Protein AF-A0A958ZQ72-F1 (afdb_monomer_lite)

Foldseek 3Di:
DVVVVVVLLVCLVVVNQDDPDPVSVVSVVVVVVVPPDPPPPPPPVNVVVVVVVVVVVVVVVVVVVVVVVVVVVVVVVVVVVVVCCVVVVDDPDCVVVVVCVVVVVVVVVVVVVVVVVVVCVVVVDPPPPPPPPD

pLDDT: mean 74.61, std 11.73, range [43.69, 95.19]

Secondary structure (DSSP, 8-state):
-HHHHHHHHHHHHTT----S-HHHHHHHHHHHHHHS-------HHHHHHHHHHHHHHHHHHHHHHHHHHHHHHHHHHHHHHHHHHHHHT----THHHHHHHHTHHHHHHHHHHHHHHHHHHHHHS----SSS--

Radius of gyration: 37.52 Å; chains: 1; bounding box: 89×20×85 Å

Structure (mmCIF, N/CA/C/O backbone):
data_AF-A0A958ZQ72-F1
#
_entry.id   AF-A0A958ZQ72-F1
#
loop_
_atom_site.group_PDB
_atom_site.id
_atom_site.type_symbol
_atom_site.label_atom_id
_atom_site.label_alt_id
_atom_site.label_comp_id
_atom_site.label_asym_id
_atom_site.label_entity_id
_atom_site.label_seq_id
_atom_site.pdbx_PDB_ins_code
_atom_site.Cartn_x
_atom_site.Cartn_y
_atom_site.Cartn_z
_atom_site.occupancy
_atom_site.B_iso_or_equiv
_atom_site.auth_seq_id
_atom_site.a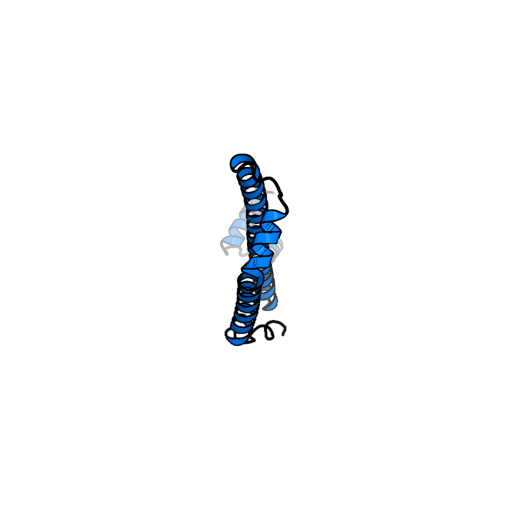uth_comp_id
_atom_site.auth_asym_id
_atom_site.auth_atom_id
_atom_site.pdbx_PDB_model_num
ATOM 1 N N . MET A 1 1 ? 53.847 -1.003 -30.268 1.00 56.22 1 MET A N 1
ATOM 2 C CA . MET A 1 1 ? 52.672 -1.838 -30.603 1.00 56.22 1 MET A CA 1
ATOM 3 C C . MET A 1 1 ? 51.386 -1.144 -30.170 1.00 56.22 1 MET A C 1
ATOM 5 O O . MET A 1 1 ? 50.641 -0.796 -31.064 1.00 56.22 1 MET A O 1
ATOM 9 N N . ARG A 1 2 ? 51.174 -0.799 -28.885 1.00 59.06 2 ARG A N 1
ATOM 10 C CA . ARG A 1 2 ? 49.992 -0.005 -28.457 1.00 59.06 2 ARG A CA 1
ATOM 11 C C . ARG A 1 2 ? 49.804 1.317 -29.213 1.00 59.06 2 ARG A C 1
ATOM 13 O O . ARG A 1 2 ? 48.702 1.596 -29.657 1.00 59.06 2 ARG A O 1
ATOM 20 N N . ASP A 1 3 ? 50.885 2.063 -29.424 1.00 69.50 3 ASP A N 1
ATOM 21 C CA . ASP A 1 3 ? 50.798 3.381 -30.073 1.00 69.50 3 ASP A CA 1
ATOM 22 C C . ASP A 1 3 ? 50.375 3.305 -31.554 1.00 69.50 3 ASP A C 1
ATOM 24 O O . ASP A 1 3 ? 49.755 4.228 -32.065 1.00 69.50 3 ASP A O 1
ATOM 28 N N . GLN A 1 4 ? 50.668 2.189 -32.237 1.00 73.12 4 GLN A N 1
ATOM 29 C CA . GLN A 1 4 ? 50.266 1.982 -33.635 1.00 73.12 4 GLN A CA 1
ATOM 30 C C . GLN A 1 4 ? 48.789 1.598 -33.755 1.00 73.12 4 GLN A C 1
ATOM 32 O O . GLN A 1 4 ? 48.117 2.057 -34.675 1.00 73.12 4 GLN A O 1
ATOM 37 N N . ASP A 1 5 ? 48.273 0.794 -32.824 1.00 69.31 5 ASP A N 1
ATOM 38 C CA . ASP A 1 5 ? 46.864 0.391 -32.823 1.00 69.31 5 ASP A CA 1
ATOM 39 C C . ASP A 1 5 ? 45.943 1.584 -32.516 1.00 69.31 5 ASP A C 1
ATOM 41 O O . ASP A 1 5 ? 44.889 1.728 -33.135 1.00 69.31 5 ASP A O 1
ATOM 45 N N . GLU A 1 6 ? 46.361 2.474 -31.607 1.00 74.56 6 GLU A N 1
ATOM 46 C CA . GLU A 1 6 ? 45.642 3.718 -31.297 1.00 74.56 6 GLU A CA 1
ATOM 47 C C . GLU A 1 6 ? 45.644 4.695 -32.485 1.00 74.56 6 GLU A C 1
ATOM 49 O O . GLU A 1 6 ? 44.628 5.331 -32.773 1.00 74.56 6 GLU A O 1
ATOM 54 N N . GLU A 1 7 ? 46.756 4.791 -33.219 1.00 75.25 7 GLU A N 1
ATOM 55 C CA . GLU A 1 7 ? 46.851 5.625 -34.421 1.00 75.25 7 GLU A CA 1
ATOM 56 C C . GLU A 1 7 ? 45.972 5.079 -35.560 1.00 75.25 7 GLU A C 1
ATOM 58 O O . GLU A 1 7 ? 45.240 5.840 -36.198 1.00 75.25 7 GLU A O 1
ATOM 63 N N . LEU A 1 8 ? 45.955 3.756 -35.761 1.00 71.81 8 LEU A N 1
ATOM 64 C CA . LEU A 1 8 ? 45.065 3.089 -36.718 1.00 71.81 8 LEU A CA 1
ATOM 65 C C . LEU A 1 8 ? 43.588 3.259 -36.346 1.00 71.81 8 LEU A C 1
ATOM 67 O O . LEU A 1 8 ? 42.762 3.513 -37.222 1.00 71.81 8 LEU A O 1
ATOM 71 N N . GLN A 1 9 ? 43.248 3.177 -35.061 1.00 71.75 9 GLN A N 1
ATOM 72 C CA . GLN A 1 9 ? 41.887 3.415 -34.591 1.00 71.75 9 GLN A CA 1
ATOM 73 C C . GLN A 1 9 ? 41.452 4.867 -34.831 1.00 71.75 9 GLN A C 1
ATOM 75 O O . GLN A 1 9 ? 40.377 5.105 -35.383 1.00 71.75 9 GLN A O 1
ATOM 80 N N . ARG A 1 10 ? 42.304 5.843 -34.500 1.00 77.44 10 ARG A N 1
ATOM 81 C CA . ARG A 1 10 ? 42.018 7.269 -34.712 1.00 77.44 10 ARG A CA 1
ATOM 82 C C . ARG A 1 10 ? 41.808 7.603 -36.192 1.00 77.44 10 ARG A C 1
ATOM 84 O O . ARG A 1 10 ? 40.931 8.394 -36.532 1.00 77.44 10 ARG A O 1
ATOM 91 N N . LEU A 1 11 ? 42.599 6.995 -37.075 1.00 73.38 11 LEU A N 1
ATOM 92 C CA . LEU A 1 11 ? 42.476 7.161 -38.524 1.00 73.38 11 LEU A CA 1
ATOM 93 C C . LEU A 1 11 ? 41.220 6.467 -39.091 1.00 73.38 11 LEU A C 1
ATOM 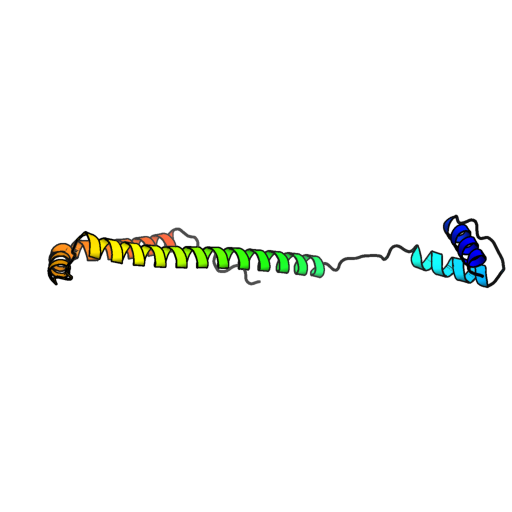95 O O . LEU A 1 11 ? 40.648 6.960 -40.067 1.00 73.38 11 LEU A O 1
ATOM 99 N N . ALA A 1 12 ? 40.772 5.357 -38.486 1.00 71.25 12 ALA A N 1
ATOM 100 C CA . ALA A 1 12 ? 39.513 4.690 -38.836 1.00 71.25 12 ALA A CA 1
ATOM 101 C C . ALA A 1 12 ? 38.305 5.558 -38.452 1.00 71.25 12 ALA A C 1
ATOM 103 O O . ALA A 1 12 ? 37.415 5.768 -39.273 1.00 71.25 12 ALA A O 1
ATOM 104 N N . GLU A 1 13 ? 38.322 6.122 -37.241 1.00 71.88 13 GLU A N 1
ATOM 105 C CA . GLU A 1 13 ? 37.281 7.018 -36.719 1.00 71.88 13 GLU A CA 1
ATOM 106 C C . GLU A 1 13 ? 37.172 8.328 -37.518 1.00 71.88 13 GLU A C 1
ATOM 108 O O . GLU A 1 13 ? 36.072 8.840 -37.720 1.00 71.88 13 GLU A O 1
ATOM 113 N N . ALA A 1 14 ? 38.295 8.851 -38.022 1.00 75.81 14 ALA A N 1
ATOM 114 C CA . ALA A 1 14 ? 38.334 10.050 -38.863 1.00 75.81 14 ALA A CA 1
ATOM 115 C C . ALA A 1 14 ? 37.924 9.803 -40.333 1.00 75.81 14 ALA A C 1
ATOM 117 O O . ALA A 1 14 ? 37.803 10.756 -41.102 1.00 75.81 14 ALA A O 1
ATOM 118 N N . GLY A 1 15 ? 37.727 8.546 -40.753 1.00 66.19 15 GLY A N 1
ATOM 119 C CA . GLY A 1 15 ? 37.391 8.190 -42.140 1.00 66.19 15 GLY A CA 1
ATOM 120 C C . GLY A 1 15 ? 38.538 8.373 -43.147 1.00 66.19 15 GLY A C 1
ATOM 121 O O . GLY A 1 15 ? 38.322 8.306 -44.359 1.00 66.19 15 GLY A O 1
ATOM 122 N N . GLU A 1 16 ? 39.765 8.593 -42.669 1.00 70.50 16 GLU A N 1
ATOM 123 C CA . GLU A 1 16 ? 40.949 8.868 -43.499 1.00 70.50 16 GLU A CA 1
ATOM 124 C C . GLU A 1 16 ? 41.773 7.608 -43.810 1.00 70.50 16 GLU A C 1
ATOM 126 O O . GLU A 1 16 ? 42.748 7.653 -44.566 1.00 70.50 16 GLU A O 1
ATOM 131 N N . LEU A 1 17 ? 41.362 6.456 -43.274 1.00 68.88 17 LEU A N 1
ATOM 132 C CA . LEU A 1 17 ? 42.059 5.185 -43.429 1.00 68.88 17 LEU A CA 1
ATOM 133 C C . LEU A 1 17 ? 41.918 4.640 -44.865 1.00 68.88 17 LEU A C 1
ATOM 135 O O . LEU A 1 17 ? 41.007 3.883 -45.196 1.00 68.88 17 LEU A O 1
ATOM 139 N N . LYS A 1 18 ? 42.844 5.022 -45.751 1.00 63.91 18 LYS A N 1
ATOM 140 C CA . LYS A 1 18 ? 42.945 4.514 -47.130 1.00 63.91 18 LYS A CA 1
ATOM 141 C C . LYS A 1 18 ? 44.190 3.649 -47.280 1.00 63.91 18 LYS A C 1
ATOM 143 O O . LYS A 1 18 ? 45.309 4.146 -47.220 1.00 63.91 18 LYS A O 1
ATOM 148 N N . GLY A 1 19 ? 44.020 2.347 -47.514 1.00 58.19 19 GLY A N 1
ATOM 149 C CA . GLY A 1 19 ? 45.168 1.471 -47.750 1.00 58.19 19 GLY A CA 1
ATOM 150 C C . GLY A 1 19 ? 44.821 0.047 -48.178 1.00 58.19 19 GLY A C 1
ATOM 151 O O . GLY A 1 19 ? 43.856 -0.546 -47.709 1.00 58.19 19 GLY A O 1
ATOM 152 N N . SER A 1 20 ? 45.658 -0.509 -49.060 1.00 59.12 20 SER A N 1
ATOM 153 C CA . SER A 1 20 ? 45.579 -1.884 -49.588 1.00 59.12 20 SER A CA 1
ATOM 154 C C . SER A 1 20 ? 46.030 -2.962 -48.578 1.00 59.12 20 SER A C 1
ATOM 156 O O . SER A 1 20 ? 45.905 -4.156 -48.856 1.00 59.12 20 SER A O 1
ATOM 158 N N . ASN A 1 21 ? 46.538 -2.548 -47.408 1.00 74.44 21 ASN A N 1
ATOM 159 C CA . ASN A 1 21 ? 47.082 -3.417 -46.362 1.00 74.44 21 ASN A CA 1
ATOM 160 C C . ASN A 1 21 ? 45.963 -4.259 -45.693 1.00 74.44 21 ASN A C 1
ATOM 162 O O . ASN A 1 21 ? 44.914 -3.694 -45.367 1.00 74.44 21 ASN A O 1
ATOM 166 N N . PRO A 1 22 ? 46.124 -5.585 -45.506 1.00 75.00 22 PRO A N 1
ATOM 167 C CA . PRO A 1 22 ? 45.141 -6.449 -44.838 1.00 75.00 22 PRO A CA 1
ATOM 168 C C . PRO A 1 22 ? 44.646 -5.944 -43.475 1.00 75.00 22 PRO A C 1
ATOM 170 O O . PRO A 1 22 ? 43.442 -6.022 -43.224 1.00 75.00 22 PRO A O 1
ATOM 173 N N . ASP A 1 23 ? 45.518 -5.368 -42.647 1.00 72.75 23 ASP A N 1
ATOM 174 C CA . ASP A 1 23 ? 45.146 -4.901 -41.301 1.00 72.75 23 ASP A CA 1
ATOM 175 C C . ASP A 1 23 ? 44.181 -3.711 -41.361 1.00 72.75 23 ASP A C 1
ATOM 177 O O . ASP A 1 23 ? 43.142 -3.696 -40.703 1.00 72.75 23 ASP A O 1
ATOM 181 N N . ASN A 1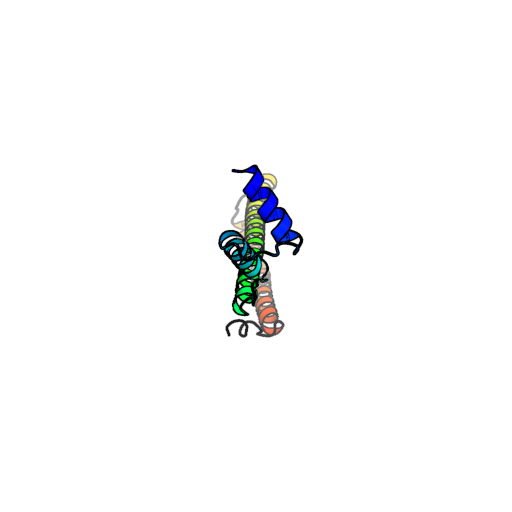 24 ? 44.432 -2.774 -42.277 1.00 74.19 24 ASN A N 1
ATOM 182 C CA . ASN A 1 24 ? 43.554 -1.631 -42.528 1.00 74.19 24 ASN A CA 1
ATOM 183 C C . ASN A 1 24 ? 42.145 -2.078 -42.957 1.00 74.19 24 ASN A C 1
ATOM 185 O O . ASN A 1 24 ? 41.146 -1.504 -42.529 1.00 74.19 24 ASN A O 1
ATOM 189 N N . LYS A 1 25 ? 42.044 -3.143 -43.765 1.00 75.69 25 LYS A N 1
ATOM 190 C CA . LYS A 1 25 ? 40.750 -3.713 -44.182 1.00 75.69 25 LYS A CA 1
ATOM 191 C C . LYS A 1 25 ? 40.006 -4.388 -43.030 1.00 75.69 25 LYS A C 1
ATOM 193 O O . LYS A 1 25 ? 38.775 -4.379 -43.031 1.00 75.69 25 LYS A O 1
ATOM 198 N N . ALA A 1 26 ? 40.725 -4.991 -42.084 1.00 77.31 26 ALA A N 1
ATOM 199 C CA . ALA A 1 26 ? 40.122 -5.589 -40.897 1.00 77.31 26 ALA A CA 1
ATOM 200 C C . ALA A 1 26 ? 39.529 -4.508 -39.981 1.00 77.31 26 ALA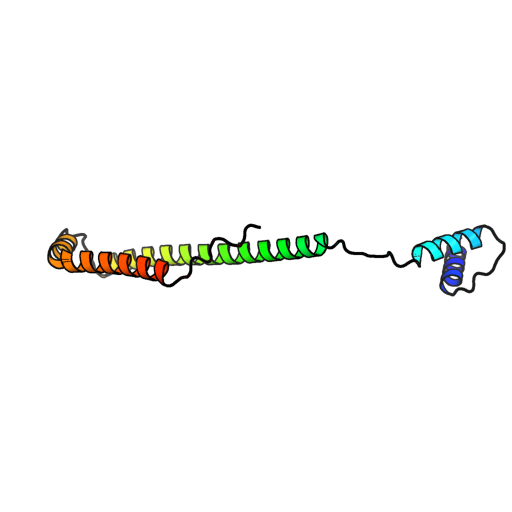 A C 1
ATOM 202 O O . ALA A 1 26 ? 38.370 -4.626 -39.586 1.00 77.31 26 ALA A O 1
ATOM 203 N N . TYR A 1 27 ? 40.270 -3.422 -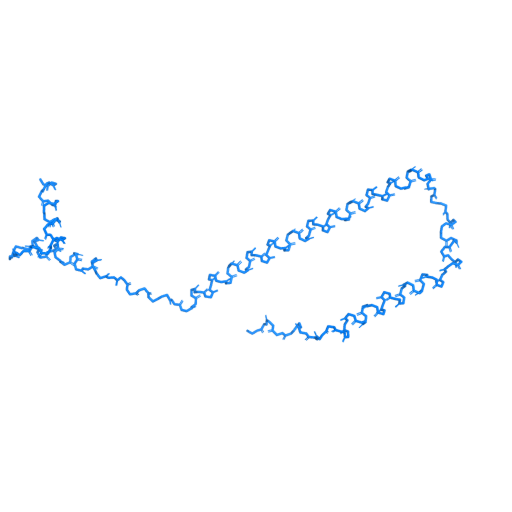39.740 1.00 76.75 27 TYR A N 1
ATOM 204 C CA . TYR A 1 27 ? 39.798 -2.284 -38.944 1.00 76.75 27 TYR A CA 1
ATOM 205 C C . TYR A 1 27 ? 38.571 -1.603 -39.557 1.00 76.75 27 TYR A C 1
ATOM 207 O O . TYR A 1 27 ? 37.588 -1.393 -38.851 1.00 76.75 27 TYR A O 1
ATOM 215 N N . ILE A 1 28 ? 38.574 -1.349 -40.871 1.00 78.81 28 ILE A N 1
ATOM 216 C CA . ILE A 1 28 ? 37.414 -0.764 -41.567 1.00 78.81 28 ILE A CA 1
ATOM 217 C C . ILE A 1 28 ? 36.173 -1.651 -41.401 1.00 78.81 28 ILE A C 1
ATOM 219 O O . ILE A 1 28 ? 35.107 -1.151 -41.066 1.00 78.81 28 ILE A O 1
ATOM 223 N N . LYS A 1 29 ? 36.299 -2.977 -41.554 1.00 79.06 29 LYS A N 1
ATOM 224 C CA . LYS A 1 29 ? 35.158 -3.899 -41.401 1.00 79.06 29 LYS A CA 1
ATOM 225 C C . LYS A 1 29 ? 34.592 -3.938 -39.985 1.00 79.06 29 LYS A C 1
ATOM 227 O O . LYS A 1 29 ? 33.378 -4.042 -39.824 1.00 79.06 29 LYS A O 1
ATOM 232 N N . VAL A 1 30 ? 35.454 -3.913 -38.970 1.00 80.56 30 VAL A N 1
ATOM 233 C CA . VAL A 1 30 ? 35.019 -3.884 -37.568 1.00 80.56 30 VAL A CA 1
ATOM 234 C C . VAL A 1 30 ? 34.327 -2.559 -37.271 1.00 80.56 30 VAL A C 1
ATOM 236 O O . VAL A 1 30 ? 33.252 -2.554 -36.676 1.00 80.56 30 VAL A O 1
ATOM 239 N N . PHE A 1 31 ? 34.890 -1.450 -37.745 1.00 78.06 31 PHE A N 1
ATOM 240 C CA . PHE A 1 31 ? 34.310 -0.128 -37.558 1.00 78.06 31 PHE A CA 1
ATOM 241 C C . PHE A 1 31 ? 32.966 0.028 -38.283 1.00 78.06 31 PHE A C 1
ATOM 243 O O . PHE A 1 31 ? 32.013 0.520 -37.687 1.00 78.06 31 PHE A O 1
ATOM 250 N N . ASP A 1 32 ? 32.841 -0.477 -39.513 1.00 78.19 32 ASP A N 1
ATOM 251 C CA . ASP A 1 32 ? 31.580 -0.508 -40.267 1.00 78.19 32 ASP A CA 1
ATOM 252 C C . ASP A 1 32 ? 30.512 -1.359 -39.566 1.00 78.19 32 ASP A C 1
ATOM 254 O O . ASP A 1 32 ? 29.340 -0.986 -39.535 1.00 78.19 32 ASP A O 1
ATOM 258 N N . ALA A 1 33 ? 30.897 -2.497 -38.979 1.00 76.38 33 ALA A N 1
ATOM 259 C CA . ALA A 1 33 ? 29.978 -3.353 -38.231 1.00 76.38 33 ALA A CA 1
ATOM 260 C C . ALA A 1 33 ? 29.514 -2.712 -36.911 1.00 76.38 33 ALA A C 1
ATOM 262 O O . ALA A 1 33 ? 28.373 -2.918 -36.505 1.00 76.38 33 ALA A O 1
ATOM 263 N N . LEU A 1 34 ? 30.378 -1.934 -36.254 1.00 74.81 34 LEU A N 1
ATOM 264 C CA . LEU A 1 34 ? 30.067 -1.212 -35.015 1.00 74.81 34 LEU A CA 1
ATOM 265 C C . LEU A 1 34 ? 29.313 0.101 -35.261 1.00 74.81 34 LEU A C 1
ATOM 267 O O . LEU A 1 34 ? 28.543 0.529 -34.407 1.00 74.81 34 LEU A O 1
ATOM 271 N N . SER A 1 35 ? 29.517 0.721 -36.425 1.00 72.81 35 SER A N 1
ATOM 272 C CA . SER A 1 35 ? 28.844 1.957 -36.849 1.00 72.81 35 SER A CA 1
ATOM 273 C C . SER A 1 35 ? 27.417 1.716 -37.337 1.00 72.81 35 SER A C 1
ATOM 275 O O . SER A 1 35 ? 26.649 2.664 -37.503 1.00 72.81 35 SER A O 1
ATOM 277 N N . GLN A 1 36 ? 27.034 0.458 -37.570 1.00 73.44 36 GLN A N 1
ATOM 278 C CA . GLN A 1 36 ? 25.637 0.115 -37.784 1.00 73.44 36 GLN A CA 1
ATOM 279 C C . GLN A 1 36 ? 24.871 0.295 -36.478 1.00 73.44 36 GLN A C 1
ATOM 281 O O . GLN A 1 36 ? 24.984 -0.516 -35.558 1.00 73.44 36 GLN A O 1
ATOM 286 N N . GLU A 1 37 ? 24.042 1.338 -36.422 1.00 69.31 37 GLU A N 1
ATOM 287 C CA . GLU A 1 37 ? 23.043 1.463 -35.370 1.00 69.31 37 GLU A CA 1
ATOM 288 C C . GLU A 1 37 ? 22.218 0.167 -35.334 1.00 69.31 37 GLU A C 1
ATOM 290 O O . GLU A 1 37 ? 21.621 -0.217 -36.353 1.00 69.31 37 GLU A O 1
ATOM 295 N N . PRO A 1 38 ? 22.184 -0.553 -34.196 1.00 71.44 38 PRO A N 1
ATOM 296 C CA . PRO A 1 38 ? 21.354 -1.734 -34.092 1.00 71.44 38 PRO A CA 1
ATOM 297 C C . PRO A 1 38 ? 19.921 -1.284 -34.352 1.00 71.44 38 PRO A C 1
ATOM 299 O O . PRO A 1 38 ? 19.415 -0.394 -33.668 1.00 71.44 38 PRO A O 1
ATOM 302 N N . LYS A 1 39 ? 19.264 -1.880 -35.354 1.00 64.06 39 LYS A N 1
ATOM 303 C CA . LYS A 1 39 ? 17.846 -1.637 -35.640 1.00 64.06 39 LYS A CA 1
ATOM 304 C C . LYS A 1 39 ? 17.031 -2.107 -34.439 1.00 64.06 39 LYS A C 1
ATOM 306 O O . LYS A 1 39 ? 16.592 -3.253 -34.374 1.00 64.06 39 LYS A O 1
ATOM 311 N N . PHE A 1 40 ? 16.880 -1.228 -33.458 1.00 62.44 40 PHE A N 1
ATOM 312 C CA . PHE A 1 40 ? 16.240 -1.512 -32.188 1.00 62.44 40 PHE A CA 1
ATOM 313 C C . PHE A 1 40 ? 14.725 -1.442 -32.388 1.00 62.44 40 PHE A C 1
ATOM 315 O O . PHE A 1 40 ? 14.055 -0.494 -31.989 1.00 62.44 40 PHE A O 1
ATOM 322 N N . SER A 1 41 ? 14.158 -2.444 -33.061 1.00 66.56 41 SER A N 1
ATOM 323 C CA . SER A 1 41 ? 12.711 -2.626 -33.055 1.00 66.56 41 SER A CA 1
ATOM 324 C C . SER A 1 41 ? 12.339 -3.267 -31.722 1.00 66.56 41 SER A C 1
ATOM 326 O O . SER A 1 41 ? 12.452 -4.483 -31.556 1.00 66.56 41 SER A O 1
ATOM 328 N N . LEU A 1 42 ? 11.932 -2.449 -30.751 1.00 67.69 42 LEU A N 1
ATOM 329 C CA . LEU A 1 42 ? 11.326 -2.965 -29.529 1.00 67.69 42 LEU A CA 1
ATOM 330 C C . LEU A 1 42 ? 10.084 -3.779 -29.922 1.00 67.69 42 LEU A C 1
ATOM 332 O O . LEU A 1 42 ? 9.185 -3.229 -30.565 1.00 67.69 42 LEU A O 1
ATOM 336 N N . PRO A 1 43 ? 10.011 -5.075 -29.573 1.00 76.81 43 PRO A N 1
ATOM 337 C CA . PRO A 1 43 ? 8.809 -5.844 -29.832 1.00 76.81 43 PRO A CA 1
ATOM 338 C C . PRO A 1 43 ? 7.652 -5.200 -29.066 1.00 76.81 43 PRO A C 1
ATOM 340 O O . PRO A 1 43 ? 7.815 -4.767 -27.924 1.00 76.81 43 PRO A O 1
ATOM 343 N N . SER A 1 44 ? 6.473 -5.132 -29.680 1.00 72.88 44 SER A N 1
ATOM 344 C CA . SER A 1 44 ? 5.278 -4.518 -29.078 1.00 72.88 44 SER A CA 1
ATOM 345 C C . SER A 1 44 ? 4.929 -5.109 -27.702 1.00 72.88 44 SER A C 1
ATOM 347 O O . SER A 1 44 ? 4.410 -4.412 -26.830 1.00 72.88 44 SER A O 1
ATOM 349 N N . SER A 1 45 ? 5.297 -6.371 -27.471 1.00 77.56 45 SER A N 1
ATOM 350 C CA . SER A 1 45 ? 5.160 -7.076 -26.195 1.00 77.56 45 SER A CA 1
ATOM 351 C C . SER A 1 45 ? 6.094 -6.570 -25.086 1.00 77.56 45 SER A C 1
ATOM 353 O O . SER A 1 45 ? 5.779 -6.738 -23.909 1.00 77.56 45 SER A O 1
ATOM 355 N N . PHE A 1 46 ? 7.214 -5.917 -25.414 1.00 80.38 46 PHE A N 1
ATOM 356 C CA . PHE A 1 46 ? 8.135 -5.363 -24.418 1.00 80.38 46 PHE A CA 1
ATOM 357 C C . PHE A 1 46 ? 7.507 -4.182 -23.678 1.00 80.38 46 PHE A C 1
ATOM 359 O O . PHE A 1 46 ? 7.522 -4.146 -22.448 1.00 80.38 46 PHE A O 1
ATOM 366 N N . ALA A 1 47 ? 6.893 -3.249 -24.412 1.00 79.12 47 ALA A N 1
ATOM 367 C CA . ALA A 1 47 ? 6.199 -2.111 -23.813 1.00 79.12 47 ALA A CA 1
ATOM 368 C C . ALA A 1 47 ? 5.058 -2.579 -22.896 1.00 79.12 47 ALA A C 1
ATOM 370 O O . ALA A 1 47 ? 4.932 -2.103 -21.770 1.00 79.12 47 ALA A O 1
ATOM 371 N N . GLN A 1 48 ? 4.289 -3.580 -23.337 1.00 82.12 48 GLN A N 1
ATOM 372 C CA . GLN A 1 48 ? 3.232 -4.191 -22.527 1.00 82.12 48 GLN A CA 1
ATOM 373 C C . GLN A 1 48 ? 3.787 -4.843 -21.254 1.00 82.12 48 GLN A C 1
ATOM 375 O O . GLN A 1 48 ? 3.251 -4.615 -20.171 1.00 82.12 48 GLN A O 1
ATOM 380 N N . GLY A 1 49 ? 4.893 -5.588 -21.355 1.00 82.50 49 GLY A N 1
ATOM 381 C CA . GLY A 1 49 ? 5.540 -6.212 -20.200 1.00 82.50 49 GLY A CA 1
ATOM 382 C C . GLY A 1 49 ? 6.058 -5.197 -19.178 1.00 82.50 49 GLY A C 1
ATOM 383 O O . GLY A 1 49 ? 5.910 -5.401 -17.972 1.00 82.50 49 GLY A O 1
ATOM 384 N N . VAL A 1 50 ? 6.617 -4.073 -19.638 1.00 84.38 50 VAL A N 1
ATOM 385 C CA . VAL A 1 50 ? 7.074 -2.985 -18.759 1.00 84.38 50 VAL A CA 1
ATOM 386 C C . VAL A 1 50 ? 5.889 -2.309 -18.067 1.00 84.38 50 VAL A C 1
ATOM 388 O O . VAL A 1 50 ? 5.904 -2.174 -16.844 1.00 84.38 50 VAL A O 1
ATOM 391 N N . ILE A 1 51 ? 4.838 -1.958 -18.814 1.00 85.00 51 ILE A N 1
ATOM 392 C CA . ILE A 1 51 ? 3.627 -1.327 -18.264 1.00 85.00 51 ILE A CA 1
ATOM 393 C C . ILE A 1 51 ? 2.968 -2.237 -17.223 1.00 85.00 51 ILE A C 1
ATOM 395 O O . ILE A 1 51 ? 2.655 -1.789 -16.121 1.00 85.00 51 ILE A O 1
ATOM 399 N N . GLN A 1 52 ? 2.817 -3.528 -17.525 1.00 84.75 52 GLN A N 1
ATOM 400 C CA . GLN A 1 52 ? 2.210 -4.487 -16.604 1.00 84.75 52 GLN A CA 1
ATOM 401 C C . GLN A 1 52 ? 3.022 -4.625 -15.312 1.00 84.75 52 GLN A C 1
ATOM 403 O O . GLN A 1 52 ? 2.455 -4.724 -14.222 1.00 84.75 52 GLN A O 1
ATOM 408 N N . LYS A 1 53 ? 4.355 -4.590 -15.410 1.00 84.19 53 LYS A N 1
ATOM 409 C CA . LYS A 1 53 ? 5.241 -4.673 -14.248 1.00 84.19 53 LYS A CA 1
ATOM 410 C C . LYS A 1 53 ? 5.159 -3.419 -13.374 1.00 84.19 53 LYS A C 1
ATOM 412 O O . LYS A 1 53 ? 5.147 -3.550 -12.153 1.00 84.19 53 LYS A O 1
ATOM 417 N N . ILE A 1 54 ? 5.059 -2.234 -13.977 1.00 84.06 54 ILE A N 1
ATOM 418 C CA . ILE A 1 54 ? 4.881 -0.963 -13.256 1.00 84.06 54 ILE A CA 1
ATOM 419 C C . ILE A 1 54 ? 3.518 -0.940 -12.553 1.00 84.06 54 ILE A C 1
ATOM 421 O O . ILE A 1 54 ? 3.466 -0.761 -11.336 1.00 84.06 54 ILE A O 1
ATOM 425 N N . ALA A 1 55 ? 2.438 -1.247 -13.275 1.00 82.50 55 ALA A N 1
ATOM 426 C CA . ALA A 1 55 ? 1.087 -1.289 -12.716 1.00 82.50 55 ALA A CA 1
ATOM 427 C C . ALA A 1 55 ? 0.967 -2.300 -11.560 1.00 82.50 55 ALA A C 1
ATOM 429 O O . ALA A 1 55 ? 0.368 -2.014 -10.522 1.00 82.50 55 ALA A O 1
ATOM 430 N N . ALA A 1 56 ? 1.590 -3.476 -11.689 1.00 80.88 56 ALA A N 1
ATOM 431 C CA . ALA A 1 56 ? 1.595 -4.483 -10.630 1.00 80.88 56 ALA A CA 1
ATOM 432 C C . ALA A 1 56 ? 2.353 -4.028 -9.370 1.00 80.88 56 ALA A C 1
ATOM 434 O O . ALA A 1 56 ? 1.988 -4.420 -8.258 1.00 80.88 56 ALA A O 1
ATOM 435 N N . LEU A 1 57 ? 3.410 -3.225 -9.515 1.00 79.25 57 LEU A N 1
ATOM 436 C CA . LEU A 1 57 ? 4.154 -2.673 -8.381 1.00 79.25 57 LEU A CA 1
ATOM 437 C C . LEU A 1 57 ? 3.355 -1.583 -7.657 1.00 79.25 57 LEU A C 1
ATOM 439 O O . LEU A 1 57 ? 3.321 -1.578 -6.424 1.00 79.25 57 LEU A O 1
ATOM 443 N N . GLU A 1 58 ? 2.674 -0.713 -8.400 1.00 78.31 58 GLU A N 1
ATOM 444 C CA . GLU A 1 58 ? 1.811 0.332 -7.839 1.00 78.31 58 GLU A CA 1
ATOM 445 C C . GLU A 1 58 ? 0.624 -0.265 -7.079 1.00 78.31 58 GLU A C 1
ATOM 447 O O . GLU A 1 58 ? 0.435 0.045 -5.900 1.00 78.31 58 GLU A O 1
ATOM 452 N N . ALA A 1 59 ? -0.083 -1.226 -7.684 1.00 76.06 59 ALA A N 1
ATOM 453 C CA . ALA A 1 59 ? -1.213 -1.906 -7.051 1.00 76.06 59 ALA A CA 1
ATOM 454 C C . ALA A 1 59 ? -0.816 -2.608 -5.738 1.00 76.06 59 ALA A C 1
ATOM 456 O O . ALA A 1 59 ? -1.538 -2.559 -4.738 1.00 76.06 59 ALA A O 1
ATOM 457 N N . ARG A 1 60 ? 0.371 -3.232 -5.694 1.00 76.62 60 ARG A N 1
ATOM 458 C CA . ARG A 1 60 ? 0.900 -3.863 -4.471 1.00 76.62 60 ARG A CA 1
ATOM 459 C C . ARG A 1 60 ? 1.231 -2.844 -3.383 1.00 76.62 60 ARG A C 1
ATOM 461 O O . ARG A 1 60 ? 1.089 -3.162 -2.201 1.00 76.62 60 ARG A O 1
ATOM 468 N N . ARG A 1 61 ? 1.701 -1.651 -3.755 1.00 74.62 61 ARG A N 1
ATOM 469 C CA . ARG A 1 61 ? 2.042 -0.584 -2.805 1.00 74.62 61 ARG A CA 1
ATOM 470 C C . ARG A 1 61 ? 0.790 0.015 -2.175 1.00 74.62 61 ARG A C 1
ATOM 472 O O . ARG A 1 61 ? 0.763 0.187 -0.958 1.00 74.62 61 ARG A O 1
ATOM 479 N N . GLU A 1 62 ? -0.230 0.284 -2.983 1.00 73.69 62 GLU A N 1
ATOM 480 C CA . GLU A 1 62 ? -1.519 0.799 -2.516 1.00 73.69 62 GLU A CA 1
ATOM 481 C C . GLU A 1 62 ? -2.198 -0.199 -1.573 1.00 73.69 62 GLU A C 1
ATOM 483 O O . GLU A 1 62 ? -2.460 0.129 -0.418 1.00 73.69 62 GLU A O 1
ATOM 488 N N . THR A 1 63 ? -2.291 -1.466 -1.991 1.00 78.88 63 THR A N 1
ATOM 489 C CA . THR A 1 63 ? -2.874 -2.541 -1.170 1.00 78.88 63 THR A CA 1
ATOM 490 C C . THR A 1 63 ? -2.191 -2.664 0.199 1.00 78.88 63 THR A C 1
ATOM 492 O O . THR A 1 63 ? -2.850 -2.845 1.221 1.00 78.88 63 THR A O 1
ATOM 495 N N . ARG A 1 64 ? -0.856 -2.547 0.260 1.00 79.94 64 ARG A N 1
ATOM 496 C CA . ARG A 1 64 ? -0.119 -2.609 1.535 1.00 79.94 64 ARG A CA 1
ATOM 497 C C . ARG A 1 64 ? -0.428 -1.427 2.447 1.00 79.94 64 ARG A C 1
ATOM 499 O O . ARG A 1 64 ? -0.566 -1.627 3.651 1.00 79.94 64 ARG A O 1
ATOM 506 N N . ARG A 1 65 ? -0.512 -0.212 1.898 1.00 84.44 65 ARG A N 1
ATOM 507 C CA . ARG A 1 65 ? -0.831 0.993 2.673 1.00 84.44 65 ARG A CA 1
ATOM 508 C C . ARG A 1 65 ? -2.229 0.892 3.278 1.00 84.44 65 ARG A C 1
ATOM 510 O O . ARG A 1 65 ? -2.390 1.202 4.454 1.00 84.44 65 ARG A O 1
ATOM 517 N N . ASP A 1 66 ? -3.194 0.415 2.505 1.00 84.25 66 ASP A N 1
ATOM 518 C CA . ASP A 1 66 ? -4.583 0.317 2.950 1.00 84.25 66 ASP A CA 1
ATOM 519 C C . ASP A 1 66 ? -4.743 -0.730 4.058 1.00 84.25 66 ASP A C 1
ATOM 521 O O . ASP A 1 66 ? -5.401 -0.475 5.065 1.00 84.25 66 ASP A O 1
ATOM 525 N N . ILE A 1 67 ? -4.053 -1.871 3.943 1.00 88.06 67 ILE A N 1
ATOM 526 C CA . ILE A 1 67 ? -4.014 -2.889 5.005 1.00 88.06 67 ILE A CA 1
ATOM 527 C C . ILE A 1 67 ? -3.362 -2.335 6.278 1.00 88.06 67 ILE A C 1
ATOM 529 O O . ILE A 1 67 ? -3.858 -2.582 7.376 1.00 88.06 67 ILE A O 1
ATOM 533 N N . LEU A 1 68 ? -2.273 -1.568 6.160 1.00 92.69 68 LEU A N 1
ATOM 534 C CA . LEU A 1 68 ? -1.630 -0.946 7.322 1.00 92.69 68 LEU A CA 1
ATOM 535 C C . LEU A 1 68 ? -2.558 0.057 8.016 1.00 92.69 68 LEU A C 1
ATOM 537 O O . LEU A 1 68 ? -2.645 0.044 9.242 1.00 92.69 68 LEU A O 1
ATOM 541 N N . TRP A 1 69 ? -3.281 0.880 7.252 1.00 92.44 69 TRP A N 1
ATOM 542 C CA . TRP A 1 69 ? -4.273 1.808 7.800 1.00 92.44 69 TRP A CA 1
ATOM 543 C C . TRP A 1 69 ? -5.451 1.093 8.456 1.00 92.44 69 TRP A C 1
ATOM 545 O O . TRP A 1 69 ? -5.894 1.510 9.525 1.00 92.44 69 TRP A O 1
ATOM 555 N N . LEU A 1 70 ? -5.922 -0.006 7.865 1.00 92.06 70 LEU A N 1
ATOM 556 C CA . LEU A 1 70 ? -6.964 -0.844 8.452 1.00 92.06 70 LEU A CA 1
ATOM 557 C C . LEU A 1 70 ? -6.513 -1.413 9.804 1.00 92.06 70 LEU A C 1
ATOM 559 O O . LEU A 1 70 ? -7.229 -1.290 10.796 1.00 92.06 70 LEU A O 1
ATOM 563 N N . ILE A 1 71 ? -5.314 -2.003 9.858 1.00 93.88 71 ILE A N 1
ATOM 564 C CA . ILE A 1 71 ? -4.752 -2.568 11.091 1.00 93.88 71 ILE A CA 1
ATOM 565 C C . ILE A 1 71 ? -4.575 -1.470 12.139 1.00 93.88 71 ILE A C 1
ATOM 567 O O . ILE A 1 71 ? -4.988 -1.656 13.282 1.00 93.88 71 ILE A O 1
ATOM 571 N N . ALA A 1 72 ? -4.017 -0.320 11.753 1.00 94.19 72 ALA A N 1
ATOM 572 C CA . ALA A 1 72 ? -3.868 0.822 12.646 1.00 94.19 72 ALA A CA 1
ATOM 573 C C . ALA A 1 72 ? -5.226 1.258 13.216 1.00 94.19 72 ALA A C 1
ATOM 575 O O . ALA A 1 72 ? -5.360 1.383 14.429 1.00 94.19 72 ALA A O 1
ATOM 576 N N . GLY A 1 73 ? -6.254 1.389 12.372 1.00 93.50 73 GLY A N 1
ATOM 577 C CA . GLY A 1 73 ? -7.608 1.742 12.797 1.00 93.50 73 GLY A CA 1
ATOM 578 C C . GLY A 1 73 ? -8.213 0.738 13.782 1.00 93.50 73 GLY A C 1
ATOM 579 O O . GLY A 1 73 ? -8.742 1.142 14.817 1.00 93.50 73 GLY A O 1
ATOM 580 N N . ILE A 1 74 ? -8.087 -0.565 13.511 1.00 93.88 74 ILE A N 1
ATOM 581 C CA . ILE A 1 74 ? -8.588 -1.627 14.401 1.00 93.88 74 ILE A CA 1
ATOM 582 C C . ILE A 1 74 ? -7.872 -1.586 15.756 1.00 93.88 74 ILE A C 1
ATOM 584 O O . ILE A 1 74 ? -8.521 -1.659 16.801 1.00 93.88 74 ILE A O 1
ATOM 588 N N . VAL A 1 75 ? -6.546 -1.437 15.756 1.00 95.19 75 VAL A N 1
ATOM 589 C CA . VAL A 1 75 ? -5.748 -1.365 16.989 1.00 95.19 75 VAL A CA 1
ATOM 590 C C . VAL A 1 75 ? -6.114 -0.121 17.795 1.00 95.19 75 VAL A C 1
ATOM 592 O O . VAL A 1 75 ? -6.382 -0.225 18.992 1.00 95.19 75 VAL A O 1
ATOM 595 N N . THR A 1 76 ? -6.196 1.045 17.151 1.00 93.50 76 THR A N 1
ATOM 596 C CA . THR A 1 76 ? -6.606 2.291 17.807 1.00 93.50 76 THR A CA 1
ATOM 597 C C . THR A 1 76 ? -8.015 2.181 18.386 1.00 93.50 76 THR A C 1
ATOM 599 O O . THR A 1 76 ? -8.229 2.600 19.521 1.00 93.50 76 THR A O 1
ATOM 602 N N . PHE A 1 77 ? -8.961 1.567 17.668 1.00 92.62 77 PHE A N 1
ATOM 603 C CA . PHE A 1 77 ? -10.316 1.328 18.170 1.00 92.62 77 PHE A CA 1
ATOM 604 C C . PHE A 1 77 ? -10.326 0.413 19.404 1.00 92.62 77 PHE A C 1
ATOM 606 O O . PHE A 1 77 ? -11.010 0.706 20.388 1.00 92.62 77 PHE A O 1
ATOM 613 N N . GLY A 1 78 ? -9.532 -0.661 19.392 1.00 91.56 78 GLY A N 1
ATOM 614 C CA . GLY A 1 78 ? -9.379 -1.555 20.541 1.00 91.56 78 GLY A CA 1
ATOM 615 C C . GLY A 1 78 ? -8.825 -0.830 21.770 1.00 91.56 78 GLY A C 1
ATOM 616 O O . GLY A 1 78 ? -9.395 -0.930 22.856 1.00 91.56 78 GLY A O 1
ATOM 617 N N . ILE A 1 79 ? -7.771 -0.030 21.591 1.00 90.06 79 ILE A N 1
ATOM 618 C CA . ILE A 1 79 ? -7.179 0.774 22.670 1.00 90.06 79 ILE A CA 1
ATOM 619 C C . ILE A 1 79 ? -8.190 1.794 23.199 1.00 90.06 79 ILE A C 1
ATOM 621 O O . ILE A 1 79 ? -8.390 1.880 24.408 1.00 90.06 79 ILE A O 1
ATOM 625 N N . ALA A 1 80 ? -8.866 2.529 22.314 1.00 90.31 80 ALA A N 1
ATOM 626 C CA . ALA A 1 80 ? -9.880 3.506 22.699 1.00 90.31 80 ALA A CA 1
ATOM 627 C C . ALA A 1 80 ? -11.019 2.859 23.501 1.00 90.31 80 ALA A C 1
ATOM 629 O O . ALA A 1 80 ? -11.468 3.422 24.497 1.00 90.31 80 ALA A O 1
ATOM 630 N N . THR A 1 81 ? -11.438 1.650 23.117 1.00 85.56 81 THR A N 1
ATOM 631 C CA . THR A 1 81 ? -12.462 0.881 23.837 1.00 85.56 81 THR A CA 1
ATOM 632 C C . THR A 1 81 ? -11.997 0.522 25.247 1.00 85.56 81 THR A C 1
ATOM 634 O O . THR A 1 81 ? -12.725 0.764 26.208 1.00 85.56 81 THR A O 1
ATOM 637 N N . ILE A 1 82 ? -10.773 0.005 25.395 1.00 85.88 82 ILE A N 1
ATOM 638 C CA . ILE A 1 82 ? -10.203 -0.341 26.706 1.00 85.88 82 ILE A CA 1
A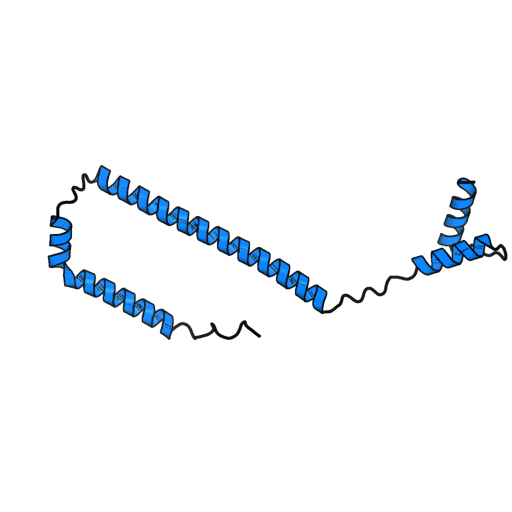TOM 639 C C . ILE A 1 82 ? -10.099 0.906 27.592 1.00 85.88 82 ILE A C 1
ATOM 641 O O . ILE A 1 82 ? -10.550 0.886 28.735 1.00 85.88 82 ILE A O 1
ATOM 645 N N . VAL A 1 83 ? -9.559 2.005 27.059 1.00 87.31 83 VAL A N 1
ATOM 646 C CA . VAL A 1 83 ? -9.429 3.279 27.784 1.00 87.31 83 VAL A CA 1
ATOM 647 C C . VAL A 1 83 ? -10.796 3.800 28.224 1.00 87.31 83 VAL A C 1
ATOM 649 O O . VAL A 1 83 ? -10.953 4.211 29.372 1.00 87.31 83 VAL A O 1
ATOM 652 N N . CYS A 1 84 ? -11.798 3.735 27.345 1.00 83.12 84 CYS A N 1
ATOM 653 C CA . CYS A 1 84 ? -13.161 4.147 27.658 1.00 83.12 84 CYS A CA 1
ATOM 654 C C . CYS A 1 84 ? -13.743 3.324 28.814 1.00 83.12 84 CYS A C 1
ATOM 656 O O . CYS A 1 84 ? -14.224 3.906 29.785 1.00 83.12 84 CYS A O 1
ATOM 658 N N . VAL A 1 85 ? -13.630 1.992 28.765 1.00 82.12 85 VAL A N 1
ATOM 659 C CA . VAL A 1 85 ? -14.117 1.085 29.823 1.00 82.12 85 VAL A CA 1
ATOM 660 C C . VAL A 1 85 ? -13.442 1.373 31.166 1.00 82.12 85 VAL A C 1
ATOM 662 O O . VAL A 1 85 ? -14.121 1.439 32.191 1.00 82.12 85 VAL A O 1
ATOM 665 N N . VAL A 1 86 ? -12.124 1.592 31.163 1.00 83.44 86 VAL A N 1
ATOM 666 C CA . VAL A 1 86 ? -11.353 1.878 32.382 1.00 83.44 86 VAL A CA 1
ATOM 667 C C . VAL A 1 86 ? -11.736 3.233 32.982 1.00 83.44 86 VAL A C 1
ATOM 669 O O . VAL A 1 86 ? -11.977 3.312 34.185 1.00 83.44 86 VAL A O 1
ATOM 672 N N . LEU A 1 87 ? -11.834 4.291 32.169 1.00 77.75 87 LEU A N 1
ATOM 673 C CA . LEU A 1 87 ? -12.131 5.646 32.654 1.00 77.75 87 LEU A CA 1
ATOM 674 C C . LEU A 1 87 ? -13.580 5.823 33.105 1.00 77.75 87 LEU A C 1
ATOM 676 O O . LEU A 1 87 ? -13.840 6.522 34.079 1.00 77.75 87 LEU A O 1
ATOM 680 N N . THR A 1 88 ? -14.528 5.196 32.411 1.00 76.25 88 THR A N 1
ATOM 681 C CA . THR A 1 88 ? -15.951 5.281 32.773 1.00 76.25 88 THR A CA 1
ATOM 682 C C . THR A 1 88 ? -16.332 4.319 33.897 1.00 76.25 88 THR A C 1
ATOM 684 O O . THR A 1 88 ? -17.468 4.350 34.366 1.00 76.25 88 THR A O 1
ATOM 687 N N . GLY A 1 89 ? -15.401 3.464 34.347 1.00 64.38 89 GLY A N 1
ATOM 688 C CA . GLY A 1 89 ? -15.685 2.428 35.336 1.00 64.38 89 GLY A CA 1
ATOM 689 C C . GLY A 1 89 ? -16.781 1.474 34.861 1.00 64.38 89 GLY A C 1
ATOM 690 O O . GLY A 1 89 ? -17.554 0.977 35.684 1.00 64.38 89 GLY A O 1
ATOM 691 N N . PHE A 1 90 ? -16.879 1.264 33.541 1.00 60.62 90 PHE A N 1
ATOM 692 C CA . PHE A 1 90 ? -17.942 0.497 32.905 1.00 60.62 90 PHE A CA 1
ATOM 693 C C . PHE A 1 90 ? -17.837 -0.959 33.352 1.00 60.62 90 PHE A C 1
ATOM 695 O O . PHE A 1 90 ? -17.087 -1.766 32.804 1.00 60.62 90 PHE A O 1
ATOM 702 N N . LYS A 1 91 ? -18.588 -1.307 34.394 1.00 62.84 91 LYS A N 1
ATOM 703 C CA . LYS A 1 91 ? -18.847 -2.701 34.719 1.00 62.84 91 LYS A CA 1
ATOM 704 C C . LYS A 1 91 ? -19.690 -3.242 33.573 1.00 62.84 91 LYS A C 1
ATOM 706 O O . LYS A 1 91 ? -20.670 -2.603 33.193 1.00 62.84 91 LYS A O 1
ATOM 711 N N . PHE A 1 92 ? -19.315 -4.400 33.027 1.00 56.72 92 PHE A N 1
ATOM 712 C CA . PHE A 1 92 ? -20.184 -5.193 32.155 1.00 56.72 92 PHE A CA 1
ATOM 713 C C . PHE A 1 92 ? -21.374 -5.690 32.980 1.00 56.72 92 PHE A C 1
ATOM 715 O O . PHE A 1 92 ? -21.504 -6.870 33.289 1.00 56.72 92 PHE A O 1
ATOM 722 N N . ASP A 1 93 ? -22.215 -4.761 33.412 1.00 55.69 93 ASP A N 1
ATOM 723 C CA . ASP A 1 93 ? -23.496 -5.082 33.970 1.00 55.69 93 ASP A CA 1
ATOM 724 C C . ASP A 1 93 ? -24.386 -5.466 32.791 1.00 55.69 93 ASP A C 1
ATOM 726 O O . ASP A 1 93 ? -24.474 -4.765 31.775 1.00 55.69 93 ASP A O 1
ATOM 730 N N . SER A 1 94 ? -25.051 -6.606 32.929 1.00 56.59 94 SER A N 1
ATOM 731 C CA . SER A 1 94 ? -26.074 -7.088 32.000 1.00 56.59 94 SER A CA 1
ATOM 732 C C . SER A 1 94 ? -27.142 -6.025 31.683 1.00 56.59 94 SER A C 1
ATOM 734 O O . SER A 1 94 ? -27.815 -6.121 30.660 1.00 56.59 94 SER A O 1
ATOM 736 N N . GLY A 1 95 ? -27.227 -4.958 32.490 1.00 55.75 95 GLY A N 1
ATOM 737 C CA . GLY A 1 95 ? -27.975 -3.732 32.231 1.00 55.75 95 GLY A CA 1
ATOM 738 C C . GLY A 1 95 ? -27.762 -3.107 30.847 1.00 55.75 95 GLY A C 1
ATOM 739 O O . GLY A 1 95 ? -28.742 -2.657 30.264 1.00 55.75 95 GLY A O 1
ATOM 740 N N . ALA A 1 96 ? -26.560 -3.129 30.255 1.00 57.91 96 ALA A N 1
ATOM 741 C CA . ALA A 1 96 ? -26.354 -2.611 28.890 1.00 57.91 96 ALA A CA 1
ATOM 742 C C . ALA A 1 96 ? -27.094 -3.453 27.830 1.00 57.91 96 ALA A C 1
ATOM 744 O O . ALA A 1 96 ? -27.674 -2.912 26.888 1.00 57.91 96 ALA A O 1
ATOM 745 N N . PHE A 1 97 ? -27.158 -4.773 28.032 1.00 58.50 97 PHE A N 1
ATOM 746 C CA . PHE A 1 97 ? -27.991 -5.670 27.229 1.00 58.50 97 PHE A CA 1
ATOM 747 C C . PHE A 1 97 ? -29.482 -5.503 27.548 1.00 58.50 97 PHE A C 1
ATOM 749 O O . PHE A 1 97 ? -30.307 -5.648 26.651 1.00 58.50 97 PHE A O 1
ATOM 756 N N . THR A 1 98 ? -29.849 -5.132 28.778 1.00 60.84 98 THR A N 1
ATOM 757 C CA . THR A 1 98 ? -31.231 -4.777 29.152 1.00 60.84 98 THR A CA 1
ATOM 758 C C . THR A 1 98 ? -31.682 -3.464 28.497 1.00 60.84 98 THR A C 1
ATOM 760 O O . THR A 1 98 ? -32.802 -3.385 27.994 1.00 60.84 98 THR A O 1
ATOM 763 N N . PHE A 1 99 ? -30.798 -2.464 28.404 1.00 60.88 99 PHE A N 1
ATOM 764 C CA . PHE A 1 99 ? -31.004 -1.259 27.595 1.00 60.88 99 PHE A CA 1
ATOM 765 C C . PHE A 1 99 ? -31.183 -1.634 26.121 1.00 60.88 99 PHE A C 1
ATOM 767 O O . PHE A 1 99 ? -32.157 -1.223 25.496 1.00 60.88 99 PHE A O 1
ATOM 774 N N . LEU A 1 100 ? -30.318 -2.496 25.581 1.00 60.06 100 LEU A N 1
ATOM 775 C CA . LEU A 1 100 ? -30.430 -2.980 24.204 1.00 60.06 100 LEU A CA 1
ATOM 776 C C . LEU A 1 100 ? -31.732 -3.764 23.947 1.00 60.06 100 LEU A C 1
ATOM 778 O O . LEU A 1 100 ? -32.298 -3.679 22.861 1.00 60.06 100 LEU A O 1
ATOM 782 N N . LYS A 1 101 ? -32.241 -4.480 24.957 1.00 61.09 101 LYS A N 1
ATOM 783 C CA . LYS A 1 101 ? -33.512 -5.216 24.914 1.00 61.09 101 LYS A CA 1
ATOM 784 C C . LYS A 1 101 ? -34.722 -4.274 24.865 1.00 61.09 101 LYS A C 1
ATOM 786 O O . LYS A 1 101 ? -35.656 -4.548 24.118 1.00 61.09 101 LYS A O 1
ATOM 791 N N . ASN A 1 102 ? -34.680 -3.146 25.580 1.00 64.06 102 ASN A N 1
ATOM 792 C CA . ASN A 1 102 ? -35.715 -2.104 25.505 1.00 64.06 102 ASN A CA 1
ATOM 793 C C . ASN A 1 102 ? -35.624 -1.253 24.225 1.00 64.06 102 ASN A C 1
ATOM 795 O O . ASN A 1 102 ? -36.642 -0.762 23.746 1.00 64.06 102 ASN A O 1
ATOM 799 N N . TYR A 1 103 ? -34.434 -1.126 23.633 1.00 67.56 103 TYR A N 1
ATOM 800 C CA . TYR A 1 103 ? -34.197 -0.437 22.359 1.00 67.56 103 TYR A CA 1
ATOM 801 C C . TYR A 1 103 ? -33.998 -1.407 21.184 1.00 67.56 103 TYR A C 1
ATOM 803 O O . TYR A 1 103 ? -33.359 -1.060 20.190 1.00 67.56 103 TYR A O 1
ATOM 811 N N . GLY A 1 104 ? -34.579 -2.612 21.252 1.00 66.81 104 GLY A N 1
ATOM 812 C CA . GLY A 1 104 ? -34.461 -3.625 20.195 1.00 66.81 104 GLY A CA 1
ATOM 813 C C . GLY A 1 104 ? -34.911 -3.113 18.820 1.00 66.81 104 GLY A C 1
ATOM 814 O O . GLY A 1 104 ? -34.328 -3.479 17.801 1.00 66.81 104 GLY A O 1
ATOM 815 N N . GLY A 1 105 ? -35.868 -2.178 18.795 1.00 74.50 105 GLY A N 1
ATOM 816 C CA . GLY A 1 105 ? -36.276 -1.469 17.581 1.00 74.50 105 GLY A CA 1
ATOM 817 C C . GLY A 1 105 ? -35.172 -0.597 16.973 1.00 74.50 105 GLY A C 1
ATOM 818 O O . GLY A 1 105 ? -35.061 -0.539 15.755 1.00 74.50 105 GLY A O 1
ATOM 819 N N . LEU A 1 106 ? -34.310 0.022 17.788 1.00 75.69 106 LEU A N 1
ATOM 820 C CA . LEU A 1 106 ? -33.180 0.833 17.320 1.00 75.69 106 LEU A CA 1
ATOM 821 C C . LEU A 1 106 ? -32.083 -0.042 16.702 1.00 75.69 106 LEU A C 1
ATOM 823 O O . LEU A 1 106 ? -31.507 0.312 15.677 1.00 75.69 106 LEU A O 1
ATOM 827 N N . VAL A 1 107 ? -31.829 -1.214 17.293 1.00 78.06 107 VAL A N 1
ATOM 828 C CA . VAL A 1 107 ? -30.883 -2.199 16.746 1.00 78.06 107 VAL A CA 1
ATOM 829 C C . VAL A 1 107 ? -31.412 -2.783 15.441 1.00 78.06 107 VAL A C 1
ATOM 831 O O . VAL A 1 107 ? -30.677 -2.845 14.459 1.00 78.06 107 VAL A O 1
ATOM 834 N N . PHE A 1 108 ? -32.695 -3.149 15.398 1.00 82.00 108 PHE A N 1
ATOM 835 C CA . PHE A 1 108 ? -33.346 -3.603 14.172 1.00 82.00 108 PHE A CA 1
ATOM 836 C C . PHE A 1 108 ? -33.333 -2.515 13.091 1.00 82.00 108 PHE A C 1
ATOM 838 O O . PHE A 1 108 ? -33.040 -2.806 11.936 1.00 82.00 108 PHE A O 1
ATOM 845 N N . PHE A 1 109 ? -33.574 -1.257 13.464 1.00 81.12 109 PHE A N 1
ATOM 846 C CA . PHE A 1 109 ? -33.516 -0.114 12.557 1.00 81.12 109 PHE A CA 1
ATOM 847 C C . PHE A 1 109 ? -32.102 0.125 12.017 1.00 81.12 109 PHE A C 1
ATOM 849 O O . PHE A 1 109 ? -31.936 0.310 10.814 1.00 81.12 109 PHE A O 1
ATOM 856 N N . GLY A 1 110 ? -31.074 0.051 12.867 1.00 84.56 110 GLY A N 1
ATOM 857 C CA . GLY A 1 110 ? -29.675 0.140 12.445 1.00 84.56 110 GLY A CA 1
ATOM 858 C C . GLY A 1 110 ? -29.274 -1.000 11.506 1.00 84.56 110 GLY A C 1
ATOM 859 O O . GLY A 1 110 ? -28.631 -0.761 10.485 1.00 84.56 110 GLY A O 1
ATOM 860 N N . LEU A 1 111 ? -29.717 -2.227 11.796 1.00 86.31 111 LEU A N 1
ATOM 861 C CA . LEU A 1 111 ? -29.487 -3.387 10.935 1.00 86.31 111 LEU A CA 1
ATOM 862 C C . LEU A 1 111 ? -30.208 -3.235 9.585 1.00 86.31 111 LEU A C 1
ATOM 864 O O . LEU A 1 111 ? -29.617 -3.479 8.535 1.00 86.31 111 LEU A O 1
ATOM 868 N N . ALA A 1 112 ? -31.463 -2.783 9.602 1.00 86.69 112 ALA A N 1
ATOM 869 C CA . ALA A 1 112 ? -32.249 -2.519 8.402 1.00 86.69 112 ALA A CA 1
ATOM 870 C C . ALA A 1 112 ? -31.611 -1.420 7.545 1.00 86.69 112 ALA A C 1
ATOM 872 O O . ALA A 1 112 ? -31.517 -1.579 6.331 1.00 86.69 112 ALA A O 1
ATOM 873 N N . LEU A 1 113 ? -31.107 -0.348 8.164 1.00 87.88 113 LEU A N 1
ATOM 874 C CA . LEU A 1 113 ? -30.356 0.703 7.479 1.00 87.88 113 LEU A CA 1
ATOM 875 C C . LEU A 1 113 ? -29.062 0.175 6.865 1.00 87.88 113 LEU A C 1
ATOM 877 O O . LEU A 1 113 ? -28.768 0.504 5.722 1.00 87.88 113 LEU A O 1
ATOM 881 N N . ALA A 1 114 ? -28.309 -0.664 7.577 1.00 87.19 114 ALA A N 1
ATOM 882 C CA . ALA A 1 114 ? -27.088 -1.264 7.044 1.00 87.19 114 ALA A CA 1
ATOM 883 C C . ALA A 1 114 ? -27.378 -2.141 5.812 1.00 87.19 114 ALA A C 1
ATOM 885 O O . ALA A 1 114 ? -26.678 -2.048 4.803 1.00 87.19 114 ALA A O 1
ATOM 886 N N . VAL A 1 115 ? -28.449 -2.941 5.852 1.00 87.75 115 VAL A N 1
ATOM 887 C CA . VAL A 1 115 ? -28.913 -3.733 4.700 1.00 87.75 115 VAL A CA 1
ATOM 888 C C . VAL A 1 115 ? -29.386 -2.827 3.562 1.00 87.75 115 VAL A C 1
ATOM 890 O O . VAL A 1 115 ? -29.070 -3.083 2.400 1.00 87.75 115 VAL A O 1
ATOM 893 N N . LEU A 1 116 ? -30.103 -1.747 3.881 1.00 87.44 116 LEU A N 1
ATOM 894 C CA . LEU A 1 116 ? -30.559 -0.765 2.903 1.00 87.44 116 LEU A CA 1
ATOM 895 C C . LEU A 1 116 ? -29.370 -0.085 2.215 1.00 87.44 116 LEU A C 1
ATOM 897 O O . LEU A 1 116 ? -29.361 0.006 0.994 1.00 87.44 116 LEU A O 1
ATOM 901 N N . PHE A 1 117 ? -28.340 0.316 2.961 1.00 87.38 117 PHE A N 1
ATOM 902 C CA . PHE A 1 117 ? -27.108 0.876 2.406 1.00 87.38 117 PHE A CA 1
ATOM 903 C C . PHE A 1 117 ? -26.382 -0.120 1.505 1.00 87.38 117 PHE A C 1
ATOM 905 O O . PHE A 1 117 ? -26.054 0.234 0.378 1.00 87.38 117 PHE A O 1
ATOM 912 N N . GLN A 1 118 ? -26.221 -1.378 1.927 1.00 82.88 118 GLN A N 1
ATOM 913 C CA . GLN A 1 118 ? -25.643 -2.418 1.065 1.00 82.88 118 GLN A CA 1
ATOM 914 C C . GLN A 1 118 ? -26.460 -2.634 -0.216 1.00 82.88 118 GLN A C 1
ATOM 916 O O . GLN A 1 118 ? -25.906 -2.919 -1.280 1.00 82.88 118 GLN A O 1
ATOM 921 N N . PHE A 1 119 ? -27.785 -2.513 -0.131 1.00 84.31 119 PHE A N 1
ATOM 922 C CA . PHE A 1 119 ? -28.658 -2.615 -1.292 1.00 84.31 119 PHE A CA 1
ATOM 923 C C . PHE A 1 119 ? -28.542 -1.389 -2.204 1.00 84.31 119 PHE A C 1
ATOM 925 O O . PHE A 1 119 ? -28.479 -1.547 -3.423 1.00 84.31 119 PHE A O 1
ATOM 932 N N . LEU A 1 120 ? -28.467 -0.182 -1.635 1.00 81.62 120 LEU A N 1
ATOM 933 C CA . LEU A 1 120 ? -28.214 1.044 -2.386 1.00 81.62 120 LEU A CA 1
ATOM 934 C C . LEU A 1 120 ? -26.853 0.985 -3.070 1.00 81.62 120 LEU A C 1
ATOM 936 O O . LEU A 1 120 ? -26.802 1.231 -4.263 1.00 81.62 120 LEU A O 1
ATOM 940 N N . GLU A 1 121 ? -25.782 0.589 -2.387 1.00 76.12 121 GLU A N 1
ATOM 941 C CA . GLU A 1 121 ? -24.460 0.424 -3.001 1.00 76.12 121 GLU A CA 1
ATOM 942 C C . GLU A 1 121 ? -24.510 -0.534 -4.196 1.00 76.12 121 GLU A C 1
ATOM 944 O O . GLU A 1 121 ? -24.017 -0.205 -5.273 1.00 76.12 121 GLU A O 1
ATOM 949 N N . LYS A 1 122 ? -25.181 -1.685 -4.051 1.00 72.25 122 LYS A N 1
ATOM 950 C CA . LYS A 1 122 ? -25.365 -2.651 -5.149 1.00 72.25 122 LYS A CA 1
ATOM 951 C C . LYS A 1 122 ? -26.234 -2.130 -6.294 1.00 72.25 122 LYS A C 1
ATOM 953 O O . LYS A 1 122 ? -26.076 -2.597 -7.418 1.00 72.25 122 LYS A O 1
ATOM 958 N N . LYS A 1 123 ? -27.179 -1.228 -6.018 1.00 75.69 123 LYS A N 1
ATOM 959 C CA . LYS A 1 123 ? -28.120 -0.688 -7.010 1.00 75.69 123 LYS A CA 1
ATOM 960 C C . LYS A 1 123 ? -27.607 0.588 -7.685 1.00 75.69 123 LYS A C 1
ATOM 962 O O . LYS A 1 123 ? -27.968 0.837 -8.830 1.00 75.69 123 LYS A O 1
ATOM 967 N N . LEU A 1 124 ? -26.800 1.389 -6.989 1.00 69.88 124 LEU A N 1
ATOM 968 C CA . LEU A 1 124 ? -26.278 2.674 -7.461 1.00 69.88 124 LEU A CA 1
ATOM 969 C C . LEU A 1 124 ? -24.926 2.533 -8.166 1.00 69.88 124 LEU A C 1
ATOM 971 O O . LEU A 1 124 ? -24.621 3.336 -9.043 1.00 69.88 124 LEU A O 1
ATOM 975 N N . LEU A 1 125 ? -24.126 1.518 -7.822 1.00 64.31 125 LEU A N 1
ATOM 976 C CA . LEU A 1 125 ? -22.935 1.176 -8.592 1.00 64.31 125 LEU A CA 1
ATOM 977 C C . LEU A 1 125 ? -23.367 0.307 -9.783 1.00 64.31 125 LEU A C 1
ATOM 979 O O . LEU A 1 125 ? -23.788 -0.835 -9.571 1.00 64.31 125 LEU A O 1
ATOM 983 N N . PRO A 1 126 ? -23.286 0.795 -11.038 1.00 61.06 126 PRO A N 1
ATOM 984 C CA . PRO A 1 126 ? -23.461 -0.078 -12.186 1.00 61.06 126 PRO A CA 1
ATOM 985 C C . PRO A 1 126 ? -22.451 -1.220 -12.076 1.00 61.06 126 PRO A C 1
ATOM 987 O O . PRO A 1 126 ? -21.316 -1.037 -11.632 1.00 61.06 126 PRO A O 1
ATOM 990 N N . ASN A 1 127 ? -22.907 -2.417 -12.433 1.00 58.53 127 ASN A N 1
ATOM 991 C CA . ASN A 1 127 ? -22.194 -3.685 -12.347 1.00 58.53 127 ASN A CA 1
ATOM 992 C C . ASN A 1 127 ? -20.992 -3.735 -13.317 1.00 58.53 127 ASN A C 1
ATOM 994 O O . ASN A 1 127 ? -20.929 -4.571 -14.214 1.00 58.53 127 ASN A O 1
ATOM 998 N N . THR A 1 128 ? -20.023 -2.837 -13.151 1.00 53.47 128 THR A N 1
ATOM 999 C CA . THR A 1 128 ? -18.809 -2.714 -13.965 1.00 53.47 128 THR A CA 1
ATOM 1000 C C . THR A 1 128 ? -17.656 -3.460 -13.293 1.00 53.47 128 THR A C 1
ATOM 1002 O O . THR A 1 128 ? -16.539 -2.967 -13.183 1.00 53.47 128 THR A O 1
ATOM 1005 N N . ARG A 1 129 ? -17.927 -4.675 -12.802 1.00 53.50 129 ARG A N 1
ATOM 1006 C CA . ARG A 1 129 ? -16.911 -5.594 -12.261 1.00 53.50 129 ARG A CA 1
ATOM 1007 C C . ARG A 1 129 ? -16.876 -6.912 -13.049 1.00 53.50 129 ARG A C 1
ATOM 1009 O O . ARG A 1 129 ? -16.721 -7.982 -12.471 1.00 53.50 129 ARG A O 1
ATOM 1016 N N . LYS A 1 130 ? -17.067 -6.833 -14.376 1.00 46.34 130 LYS A N 1
ATOM 1017 C CA . LYS A 1 130 ? -17.017 -7.982 -15.305 1.00 46.34 130 LYS A CA 1
ATOM 1018 C C . LYS A 1 130 ? -16.329 -7.717 -16.661 1.00 46.34 130 LYS A C 1
ATOM 1020 O O . LYS A 1 130 ? -16.574 -8.466 -17.598 1.00 46.34 130 LYS A O 1
ATOM 1025 N N . GLN A 1 131 ? -15.460 -6.707 -16.795 1.00 48.31 131 GLN A N 1
ATOM 1026 C CA . GLN A 1 131 ? -14.779 -6.431 -18.081 1.00 48.31 131 GLN A CA 1
ATOM 1027 C C . GLN A 1 131 ? -13.262 -6.153 -18.014 1.00 48.31 131 GLN A C 1
ATOM 1029 O O . GLN A 1 131 ? -12.720 -5.560 -18.935 1.00 48.31 131 GLN A O 1
ATOM 1034 N N . SER A 1 132 ? -12.532 -6.614 -16.993 1.00 45.50 132 SER A N 1
ATOM 1035 C CA . SER A 1 132 ? -11.052 -6.535 -16.997 1.00 45.50 132 SER A CA 1
ATOM 1036 C C . SER A 1 132 ? -10.371 -7.908 -17.027 1.00 45.50 132 SER A C 1
ATOM 1038 O O . SER A 1 132 ? -9.367 -8.122 -16.350 1.00 45.50 132 SER A O 1
ATOM 1040 N N . LEU A 1 133 ? -10.956 -8.858 -17.758 1.00 48.47 133 LEU A N 1
ATOM 1041 C CA . LEU A 1 133 ? -10.376 -10.180 -18.011 1.00 48.47 133 LEU A CA 1
ATOM 1042 C C . LEU A 1 133 ? -10.714 -10.624 -19.441 1.00 48.47 133 LEU A C 1
ATOM 1044 O O . LEU A 1 133 ? -11.437 -11.596 -19.636 1.00 48.47 133 LEU A O 1
ATOM 1048 N N . ILE A 1 134 ? -10.227 -9.862 -20.424 1.00 43.69 134 ILE A N 1
ATOM 1049 C CA . ILE A 1 134 ? -9.819 -10.344 -21.753 1.00 43.69 134 ILE A CA 1
ATOM 1050 C C . ILE A 1 134 ? -8.566 -9.558 -22.128 1.00 43.69 134 ILE A C 1
ATOM 1052 O O . ILE A 1 134 ? -8.619 -8.314 -21.994 1.00 43.69 134 ILE A O 1
#

Sequence (134 aa):
MRDQDEELQRLAEAGELKGSNPDNKAYIKVFDALSQEPKFSLPSSFAQGVIQKIAALEARRETRRDILWLIAGIVTFGIATIVCVVLTGFKFDSGAFTFLKNYGGLVFFGLALAVLFQFLEKKLLPNTRKQSLI